Protein AF-A0A345UJA1-F1 (afdb_monomer_lite)

Radius of gyration: 25.9 Å; chains: 1; bounding box: 59×32×76 Å

pLDDT: mean 74.76, std 20.55, range [30.59, 95.75]

Organism: NCBI:txid1457365

Secondary structure (DSSP, 8-state):
-----------TTGGGGS-TTT-HHHHHHHHHHHHHHHHHHHHHHHHHHHHT--EEE--SSS-EEEE-TTS-EEEEE-TT-------------PPPHHHH-TTHHHHHHHHHHHHHHHS-------SSSSS-----

Foldseek 3Di:
DDDDDDDDDDPVVVVQPPDPPPCPVVVVVVVVVVVVLVVVLVVVLVVLCLFLAKDQDDDPFGKGFIAHNNSDTDDIDHGPDDDDDDDDYDGDPDGDPCNVCVPPVVVVVVVVVVVVVVPDDPPPPPDDDPDPDDDD

Structure (mmCIF, N/CA/C/O backbone):
data_AF-A0A345UJA1-F1
#
_entry.id   AF-A0A345UJA1-F1
#
loop_
_atom_site.group_PDB
_atom_site.id
_atom_site.type_symbol
_atom_site.label_atom_id
_atom_site.label_alt_id
_atom_site.label_comp_id
_atom_site.label_asym_id
_atom_site.label_entity_id
_atom_site.label_seq_id
_atom_site.pdbx_PDB_ins_code
_atom_site.Cartn_x
_atom_site.Cartn_y
_atom_site.Cartn_z
_atom_site.occupancy
_atom_site.B_iso_or_equiv
_atom_site.auth_seq_id
_atom_site.auth_comp_id
_atom_site.auth_asym_id
_atom_site.auth_atom_id
_atom_site.pdbx_PDB_model_num
ATOM 1 N N . MET A 1 1 ? 39.665 4.856 -28.295 1.00 37.50 1 MET A N 1
ATOM 2 C CA . MET A 1 1 ? 40.154 3.489 -27.994 1.00 37.50 1 MET A CA 1
ATOM 3 C C . MET A 1 1 ? 41.588 3.598 -27.482 1.00 37.50 1 MET A C 1
ATOM 5 O O . MET A 1 1 ? 42.268 4.457 -28.032 1.00 37.50 1 MET A O 1
ATOM 9 N N . PRO A 1 2 ? 42.074 2.770 -26.529 1.00 51.94 2 PRO A N 1
ATOM 10 C CA . PRO A 1 2 ? 41.404 1.631 -25.881 1.00 51.94 2 PRO A CA 1
ATOM 11 C C . PRO A 1 2 ? 41.581 1.522 -24.335 1.00 51.94 2 PRO A C 1
ATOM 13 O O . PRO A 1 2 ? 42.331 2.264 -23.718 1.00 51.94 2 PRO A O 1
ATOM 16 N N . CYS A 1 3 ? 40.889 0.523 -23.768 1.00 30.59 3 CYS A N 1
ATOM 17 C CA . CYS A 1 3 ? 41.250 -0.304 -22.602 1.00 30.59 3 CYS A CA 1
ATOM 18 C C . CYS A 1 3 ? 41.425 0.318 -21.203 1.00 30.59 3 CYS A C 1
ATOM 20 O O . CYS A 1 3 ? 42.537 0.617 -20.789 1.00 30.59 3 CYS A O 1
ATOM 22 N N . ALA A 1 4 ? 40.366 0.251 -20.387 1.00 37.47 4 ALA A N 1
ATOM 23 C CA . ALA A 1 4 ? 40.493 -0.241 -19.010 1.00 37.47 4 ALA A CA 1
ATOM 24 C C . ALA A 1 4 ? 39.175 -0.892 -18.547 1.00 37.47 4 ALA A C 1
ATOM 26 O O . ALA A 1 4 ? 38.210 -0.223 -18.201 1.00 37.47 4 ALA A O 1
ATOM 27 N N . ALA A 1 5 ? 39.165 -2.222 -18.645 1.00 32.53 5 ALA A N 1
ATOM 28 C CA . ALA A 1 5 ? 38.472 -3.198 -17.806 1.00 32.53 5 ALA A CA 1
ATOM 29 C C . ALA A 1 5 ? 37.104 -2.827 -17.194 1.00 32.53 5 ALA A C 1
ATOM 31 O O . ALA A 1 5 ? 36.995 -2.300 -16.092 1.00 32.53 5 ALA A O 1
ATOM 32 N N . TRP A 1 6 ? 36.053 -3.299 -17.862 1.00 33.84 6 TRP A N 1
ATOM 33 C CA . TRP A 1 6 ? 34.883 -3.863 -17.193 1.00 33.84 6 TRP A CA 1
ATOM 34 C C . TRP A 1 6 ? 35.220 -5.297 -16.757 1.00 33.84 6 TRP A C 1
ATOM 36 O O . TRP A 1 6 ? 35.469 -6.120 -17.628 1.00 33.84 6 TRP A O 1
ATOM 46 N N . VAL A 1 7 ? 35.254 -5.567 -15.449 1.00 36.81 7 VAL A N 1
ATOM 47 C CA . VAL A 1 7 ? 35.100 -6.855 -14.718 1.00 36.81 7 VAL A CA 1
ATOM 48 C C . VAL A 1 7 ? 35.364 -6.460 -13.258 1.00 36.81 7 VAL A C 1
ATOM 50 O O . VAL A 1 7 ? 36.380 -5.840 -12.988 1.00 36.81 7 VAL A O 1
ATOM 53 N N . SER A 1 8 ? 34.583 -6.746 -12.226 1.00 35.31 8 SER A N 1
ATOM 54 C CA . SER A 1 8 ? 33.342 -7.474 -11.995 1.00 35.31 8 SER A CA 1
ATOM 55 C C . SER A 1 8 ? 32.991 -7.173 -10.527 1.00 35.31 8 SER A C 1
ATOM 57 O O . SER A 1 8 ? 33.887 -6.931 -9.719 1.00 35.31 8 SER A O 1
ATOM 59 N N . SER A 1 9 ? 31.714 -7.303 -10.162 1.00 35.88 9 SER A N 1
ATOM 60 C CA . SER A 1 9 ? 31.248 -7.555 -8.785 1.00 35.88 9 SER A CA 1
ATOM 61 C C . SER A 1 9 ? 31.510 -6.469 -7.729 1.00 35.88 9 SER A C 1
ATOM 63 O O . SER A 1 9 ? 32.436 -6.549 -6.932 1.00 35.88 9 SER A O 1
ATOM 65 N N . GLY A 1 10 ? 30.581 -5.523 -7.632 1.00 35.19 10 GLY A N 1
ATOM 66 C CA . GLY A 1 10 ? 30.344 -4.735 -6.425 1.00 35.19 10 GLY A CA 1
ATOM 67 C C . GLY A 1 10 ? 29.020 -4.009 -6.588 1.00 35.19 10 GLY A C 1
ATOM 68 O O . GLY A 1 10 ? 28.841 -3.295 -7.571 1.00 35.19 10 GLY A O 1
ATOM 69 N N . GLY A 1 11 ? 28.060 -4.258 -5.701 1.00 46.16 11 GLY A N 1
ATOM 70 C CA . GLY A 1 11 ? 26.763 -3.593 -5.732 1.00 46.16 11 GLY A CA 1
ATOM 71 C C . GLY A 1 11 ? 26.885 -2.072 -5.527 1.00 46.16 11 GLY A C 1
ATOM 72 O O . GLY A 1 11 ? 27.989 -1.524 -5.461 1.00 46.16 11 GLY A O 1
ATOM 73 N N . PRO A 1 12 ? 25.759 -1.347 -5.394 1.00 52.34 12 PRO A N 1
ATOM 74 C CA . PRO A 1 12 ? 25.745 0.101 -5.128 1.00 52.34 12 PRO A CA 1
ATOM 75 C C . PRO A 1 12 ? 26.463 0.540 -3.828 1.00 52.34 12 PRO A C 1
ATOM 77 O O . PRO A 1 12 ? 26.476 1.720 -3.494 1.00 52.34 12 PRO A O 1
ATOM 80 N N . ASP A 1 13 ? 27.036 -0.405 -3.101 1.00 48.16 13 ASP A N 1
ATOM 81 C CA . ASP A 1 13 ? 27.853 -0.328 -1.900 1.00 48.16 13 ASP A CA 1
ATOM 82 C C . ASP A 1 13 ? 29.339 0.008 -2.173 1.00 48.16 13 ASP A C 1
ATOM 84 O O . ASP A 1 13 ? 29.998 0.560 -1.293 1.00 48.16 13 ASP A O 1
ATOM 88 N N . ALA A 1 14 ? 29.866 -0.222 -3.385 1.00 43.59 14 ALA A N 1
ATOM 89 C CA . ALA A 1 14 ? 31.287 0.018 -3.696 1.00 43.59 14 ALA A CA 1
ATOM 90 C C . ALA A 1 14 ? 31.637 1.481 -4.053 1.00 43.59 14 ALA A C 1
ATOM 92 O O . ALA A 1 14 ? 32.797 1.875 -3.972 1.00 43.59 14 ALA A O 1
ATOM 93 N N . LEU A 1 15 ? 30.646 2.309 -4.405 1.00 45.88 15 LEU A N 1
ATOM 94 C CA . LEU A 1 15 ? 30.852 3.736 -4.712 1.00 45.88 15 LEU A CA 1
ATOM 95 C C . LEU A 1 15 ? 30.981 4.625 -3.462 1.00 45.88 15 LEU A C 1
ATOM 97 O O . LEU A 1 15 ? 31.285 5.801 -3.593 1.00 45.88 15 LEU A O 1
ATOM 101 N N . CYS A 1 16 ? 30.773 4.086 -2.257 1.00 44.28 16 CYS A N 1
ATOM 102 C CA . CYS A 1 16 ? 30.759 4.861 -1.009 1.00 44.28 16 CYS A CA 1
ATOM 103 C C . CYS A 1 16 ? 32.141 5.016 -0.335 1.00 44.28 16 CYS A C 1
ATOM 105 O O . CYS A 1 16 ? 32.194 5.438 0.817 1.00 44.28 16 CYS A O 1
ATOM 107 N N . MET A 1 17 ? 33.240 4.611 -0.987 1.00 38.81 17 MET A N 1
ATOM 108 C CA . MET A 1 17 ? 34.571 4.497 -0.353 1.00 38.81 17 MET A CA 1
ATOM 109 C C . MET A 1 17 ? 35.679 5.335 -1.016 1.00 38.81 17 MET A C 1
ATOM 111 O O . MET A 1 17 ? 36.825 5.260 -0.577 1.00 38.81 17 MET A O 1
ATOM 115 N N . ALA A 1 18 ? 35.374 6.133 -2.042 1.00 46.47 18 ALA A N 1
ATOM 116 C CA . ALA A 1 18 ? 36.325 7.096 -2.597 1.00 46.47 18 ALA A CA 1
ATOM 117 C C . ALA A 1 18 ? 36.086 8.475 -1.951 1.00 46.47 18 ALA A C 1
ATOM 119 O O . ALA A 1 18 ? 34.969 8.967 -1.978 1.00 46.47 18 ALA A O 1
ATOM 120 N N . ASP A 1 19 ? 37.137 9.056 -1.365 1.00 41.56 19 ASP A N 1
ATOM 121 C CA . ASP A 1 19 ? 37.242 10.414 -0.794 1.00 41.56 19 ASP A CA 1
ATOM 122 C C . ASP A 1 19 ? 36.536 10.710 0.562 1.00 41.56 19 ASP A C 1
ATOM 124 O O . ASP A 1 19 ? 35.374 11.110 0.626 1.00 41.56 19 ASP A O 1
ATOM 128 N N . PRO A 1 20 ? 37.260 10.633 1.706 1.00 50.78 20 PRO A N 1
ATOM 129 C CA . PRO A 1 20 ? 36.676 10.752 3.052 1.00 50.78 20 PRO A CA 1
ATOM 130 C C . PRO A 1 20 ? 36.237 12.156 3.516 1.00 50.78 20 PRO A C 1
ATOM 132 O O . PRO A 1 20 ? 35.791 12.281 4.656 1.00 50.78 20 PRO A O 1
ATOM 135 N N . LEU A 1 21 ? 36.398 13.221 2.720 1.00 49.66 21 LEU A N 1
ATOM 136 C CA . LEU A 1 21 ? 36.255 14.607 3.214 1.00 49.66 21 LEU A CA 1
ATOM 137 C C . LEU A 1 21 ? 35.155 15.451 2.549 1.00 49.66 21 LEU A C 1
ATOM 139 O O . LEU A 1 21 ? 34.910 16.560 3.018 1.00 49.66 21 LEU A O 1
ATOM 143 N N . LEU A 1 22 ? 34.444 14.937 1.534 1.00 47.16 22 LEU A N 1
ATOM 144 C CA . LEU A 1 22 ? 33.312 15.641 0.895 1.00 47.16 22 LEU A CA 1
ATOM 145 C C . LEU A 1 22 ? 32.076 14.763 0.580 1.00 47.16 22 LEU A C 1
ATOM 147 O O . LEU A 1 22 ? 31.075 15.288 0.100 1.00 47.16 22 LEU A O 1
ATOM 151 N N . ASP A 1 23 ? 32.082 13.460 0.887 1.00 43.47 23 ASP A N 1
ATOM 152 C CA . ASP A 1 23 ? 31.050 12.520 0.396 1.00 43.47 23 ASP A CA 1
ATOM 153 C C . ASP A 1 23 ? 29.855 12.267 1.338 1.00 43.47 23 ASP A C 1
ATOM 155 O O . ASP A 1 23 ? 28.893 11.581 0.978 1.00 43.47 23 ASP A O 1
ATOM 159 N N . TYR A 1 24 ? 29.857 12.846 2.547 1.00 49.84 24 TYR A N 1
ATOM 160 C CA . TYR A 1 24 ? 28.749 12.635 3.488 1.00 49.84 24 TYR A CA 1
ATOM 161 C C . TYR A 1 24 ? 27.413 13.105 2.908 1.00 49.84 24 TYR A C 1
ATOM 163 O O . TYR A 1 24 ? 26.416 12.428 3.136 1.00 49.84 24 TYR A O 1
ATOM 171 N N . ASP A 1 25 ? 27.407 14.177 2.106 1.00 51.03 25 ASP A N 1
ATOM 172 C CA . ASP A 1 25 ? 26.213 14.800 1.519 1.00 51.03 25 ASP A CA 1
ATOM 173 C C . ASP A 1 25 ? 25.724 14.082 0.249 1.00 51.03 25 ASP A C 1
ATOM 175 O O . ASP A 1 25 ? 24.519 14.007 -0.010 1.00 51.03 25 ASP A O 1
ATOM 179 N N . GLY A 1 26 ? 26.650 13.532 -0.544 1.00 54.50 26 GLY A N 1
ATOM 180 C CA . GLY A 1 26 ? 26.364 12.834 -1.802 1.00 54.50 26 GLY A CA 1
ATOM 181 C C . GLY A 1 26 ? 25.761 11.455 -1.560 1.00 54.50 26 GLY A C 1
ATOM 182 O O . GLY A 1 26 ? 24.664 11.151 -2.052 1.00 54.50 26 GLY A O 1
ATOM 183 N N . CYS A 1 27 ? 26.408 10.666 -0.697 1.00 52.00 27 CYS A N 1
ATOM 184 C CA . CYS A 1 27 ? 25.832 9.434 -0.175 1.00 52.00 27 CYS A CA 1
ATOM 185 C C . CYS A 1 27 ? 24.520 9.731 0.571 1.00 52.00 27 CYS A C 1
ATOM 187 O O . CYS A 1 27 ? 23.540 8.998 0.375 1.00 52.00 27 CYS A O 1
ATOM 189 N N . TRP A 1 28 ? 24.442 10.865 1.305 1.00 43.47 28 TRP A N 1
ATOM 190 C CA . TRP A 1 28 ? 23.190 11.313 1.925 1.00 43.47 28 TRP A CA 1
ATOM 191 C C . TRP A 1 28 ? 22.060 11.521 0.881 1.00 43.47 28 TRP A C 1
ATOM 193 O O . TRP A 1 28 ? 20.917 11.075 1.006 1.00 43.47 28 TRP A O 1
ATOM 203 N N . SER A 1 29 ? 22.357 12.206 -0.213 1.00 65.50 29 SER A N 1
ATOM 204 C CA . SER A 1 29 ? 21.367 12.491 -1.255 1.00 65.50 29 SER A CA 1
ATOM 205 C C . SER A 1 29 ? 20.884 11.209 -1.949 1.00 65.50 29 SER A C 1
ATOM 207 O O . SER A 1 29 ? 19.678 11.008 -2.153 1.00 65.50 29 SER A O 1
ATOM 209 N N . ALA A 1 30 ? 21.805 10.279 -2.217 1.00 66.62 30 ALA A N 1
ATOM 210 C CA . ALA A 1 30 ? 21.500 9.005 -2.856 1.00 66.62 30 ALA A CA 1
ATOM 211 C C . ALA A 1 30 ? 20.616 8.093 -1.983 1.00 66.62 30 ALA A C 1
ATOM 213 O O . ALA A 1 30 ? 19.635 7.534 -2.491 1.00 66.62 30 ALA A O 1
ATOM 214 N N . TYR A 1 31 ? 20.878 7.956 -0.672 1.00 69.56 31 TYR A N 1
ATOM 215 C CA . TYR A 1 31 ? 19.989 7.150 0.186 1.00 69.56 31 TYR A CA 1
ATOM 216 C C . TYR A 1 31 ? 18.619 7.824 0.369 1.00 69.56 31 TYR A C 1
ATOM 218 O O . TYR A 1 31 ? 17.602 7.125 0.442 1.00 69.56 31 TYR A O 1
ATOM 226 N N . LYS A 1 32 ? 18.547 9.164 0.394 1.00 76.38 32 LYS A N 1
ATOM 227 C CA . LYS A 1 32 ? 17.280 9.912 0.485 1.00 76.38 32 LYS A CA 1
ATOM 228 C C . LYS A 1 32 ? 16.398 9.662 -0.741 1.00 76.38 32 LYS A C 1
ATOM 230 O O . LYS A 1 32 ? 15.190 9.425 -0.613 1.00 76.38 32 LYS A O 1
ATOM 235 N N . LEU A 1 33 ? 17.014 9.614 -1.922 1.00 79.62 33 LEU A N 1
ATOM 236 C CA . LEU A 1 33 ? 16.355 9.238 -3.169 1.00 79.62 33 LEU A CA 1
ATOM 237 C C . LEU A 1 33 ? 15.875 7.778 -3.129 1.00 79.62 33 LEU A C 1
ATOM 239 O O . LEU A 1 33 ? 14.699 7.514 -3.373 1.00 79.62 33 LEU A O 1
ATOM 243 N N . LYS A 1 34 ? 16.731 6.826 -2.731 1.00 80.06 34 LYS A N 1
ATOM 244 C CA . LYS A 1 34 ? 16.335 5.406 -2.634 1.00 80.06 34 LYS A CA 1
ATOM 245 C C . LYS A 1 34 ? 15.177 5.192 -1.656 1.00 80.06 34 LYS A C 1
ATOM 247 O O . LYS A 1 34 ? 14.207 4.507 -1.981 1.00 80.06 34 LYS A O 1
ATOM 252 N N . THR A 1 35 ? 15.243 5.819 -0.485 1.00 85.94 35 THR A N 1
ATOM 253 C CA . THR A 1 35 ? 14.227 5.676 0.569 1.00 85.94 35 THR A CA 1
ATOM 254 C C . THR A 1 35 ? 12.884 6.256 0.130 1.00 85.94 35 THR A C 1
ATOM 256 O O . THR A 1 35 ? 11.846 5.627 0.337 1.00 85.94 35 THR A O 1
ATOM 259 N N . SER A 1 36 ? 12.885 7.417 -0.532 1.00 85.88 36 SER A N 1
ATOM 260 C CA . SER A 1 36 ? 11.651 8.036 -1.035 1.00 85.88 36 SER A CA 1
ATOM 261 C C . SER A 1 36 ? 10.995 7.213 -2.149 1.00 85.88 36 SER A C 1
ATOM 263 O O . SER A 1 36 ? 9.781 6.998 -2.110 1.00 85.88 36 SER A O 1
ATOM 265 N N . ILE A 1 37 ? 11.778 6.664 -3.085 1.00 89.75 37 ILE A N 1
ATOM 266 C CA . ILE A 1 37 ? 11.269 5.806 -4.167 1.00 89.75 37 ILE A CA 1
ATOM 267 C C . ILE A 1 37 ? 10.658 4.510 -3.596 1.00 89.75 37 ILE A C 1
ATOM 269 O O . ILE A 1 37 ? 9.569 4.096 -4.012 1.00 89.75 37 ILE A O 1
ATOM 273 N N . ILE A 1 38 ? 11.299 3.894 -2.595 1.00 90.56 38 ILE A N 1
ATOM 274 C CA . ILE A 1 38 ? 10.760 2.716 -1.888 1.00 90.56 38 ILE A CA 1
ATOM 275 C C . ILE A 1 38 ? 9.489 3.076 -1.104 1.00 90.56 3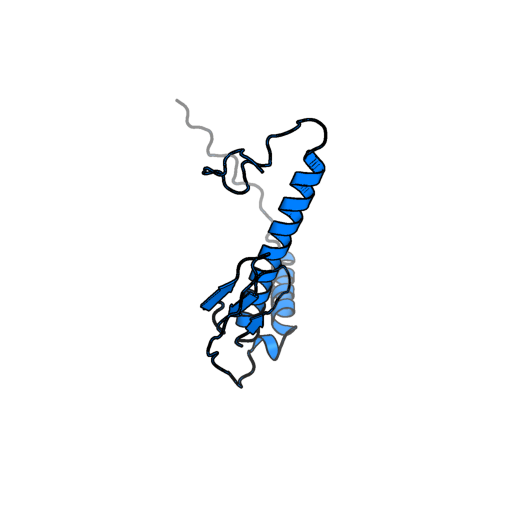8 ILE A C 1
ATOM 277 O O . ILE A 1 38 ? 8.501 2.338 -1.157 1.00 90.56 38 ILE A O 1
ATOM 281 N N . GLY A 1 39 ? 9.475 4.223 -0.422 1.00 92.56 39 GLY A N 1
ATOM 282 C CA . GLY A 1 39 ? 8.302 4.722 0.295 1.00 92.56 39 GLY A CA 1
ATOM 283 C C . GLY A 1 39 ? 7.105 4.933 -0.632 1.00 92.56 39 GLY A C 1
ATOM 284 O O . GLY A 1 39 ? 6.008 4.456 -0.343 1.00 92.56 39 GLY A O 1
ATOM 285 N N . MET A 1 40 ? 7.325 5.549 -1.795 1.00 90.81 40 MET A N 1
ATOM 286 C CA . MET A 1 40 ? 6.299 5.768 -2.820 1.00 90.81 40 MET A CA 1
ATOM 287 C C . MET A 1 40 ? 5.730 4.443 -3.359 1.00 90.81 40 MET A C 1
ATOM 289 O O . MET A 1 40 ? 4.522 4.326 -3.596 1.00 90.81 40 MET A O 1
ATOM 293 N N . LYS A 1 41 ? 6.581 3.419 -3.521 1.00 93.31 41 LYS A N 1
ATOM 294 C CA . LYS A 1 41 ? 6.147 2.061 -3.888 1.00 93.31 41 LYS A CA 1
ATOM 295 C C . LYS A 1 41 ? 5.213 1.478 -2.827 1.00 93.31 41 LYS A C 1
ATOM 297 O O . LYS A 1 41 ? 4.117 1.028 -3.158 1.00 93.31 41 LYS A O 1
ATOM 302 N N . ASN A 1 42 ? 5.608 1.536 -1.558 1.00 94.31 42 ASN A N 1
ATOM 303 C CA . ASN A 1 42 ? 4.812 1.004 -0.448 1.00 94.31 42 ASN A CA 1
ATOM 304 C C . ASN A 1 42 ? 3.496 1.766 -0.255 1.00 94.31 42 ASN A C 1
ATOM 306 O O . ASN A 1 42 ? 2.455 1.152 -0.029 1.00 94.31 42 ASN A O 1
ATOM 310 N N . TYR A 1 43 ? 3.516 3.087 -0.419 1.00 94.25 43 TYR A N 1
ATOM 311 C CA . TYR A 1 43 ? 2.315 3.915 -0.373 1.00 94.25 43 TYR A CA 1
ATOM 312 C C . TYR A 1 43 ? 1.311 3.533 -1.468 1.00 94.25 43 TYR A C 1
ATOM 314 O O . TYR A 1 43 ? 0.117 3.400 -1.212 1.00 94.25 43 TYR A O 1
ATOM 322 N N . THR A 1 44 ? 1.800 3.280 -2.684 1.00 94.19 44 THR A N 1
ATOM 323 C CA . THR A 1 44 ? 0.953 2.832 -3.800 1.00 94.19 44 THR A CA 1
ATOM 324 C C . THR A 1 44 ? 0.317 1.469 -3.500 1.00 94.19 44 THR A C 1
ATOM 326 O O . THR A 1 44 ? -0.872 1.271 -3.757 1.00 94.19 44 THR A O 1
ATOM 329 N N . ARG A 1 45 ? 1.073 0.546 -2.885 1.00 94.75 45 ARG A N 1
ATOM 330 C CA . ARG A 1 45 ? 0.540 -0.747 -2.423 1.00 94.75 45 ARG A CA 1
ATOM 331 C C . ARG A 1 45 ? -0.559 -0.561 -1.380 1.00 94.75 45 ARG A C 1
ATOM 333 O O . ARG A 1 45 ? -1.636 -1.128 -1.539 1.00 94.75 45 ARG A O 1
ATOM 340 N N . LEU A 1 46 ? -0.334 0.274 -0.367 1.00 93.75 46 LEU A N 1
ATOM 341 C CA . LEU A 1 46 ? -1.339 0.582 0.655 1.00 93.75 46 LEU A CA 1
ATOM 342 C C . LEU A 1 46 ? -2.637 1.101 0.014 1.00 93.75 46 LEU A C 1
ATOM 344 O O . LEU A 1 46 ? -3.717 0.592 0.303 1.00 93.75 46 LEU A O 1
ATOM 348 N N . ARG A 1 47 ? -2.523 2.032 -0.940 1.00 91.06 47 ARG A N 1
ATOM 349 C CA . ARG A 1 47 ? -3.672 2.598 -1.663 1.00 91.06 47 ARG A CA 1
ATOM 350 C C . ARG A 1 47 ? -4.458 1.554 -2.455 1.00 91.06 47 ARG A C 1
ATOM 352 O O . ARG A 1 47 ? -5.686 1.615 -2.478 1.00 91.06 47 ARG A O 1
ATOM 359 N N . SER A 1 48 ? -3.777 0.577 -3.058 1.00 92.75 48 SER A N 1
ATOM 360 C CA . SER A 1 48 ? -4.445 -0.529 -3.763 1.00 92.75 48 SER A CA 1
ATOM 361 C C . SER A 1 48 ? -5.301 -1.390 -2.820 1.00 92.75 48 SER A C 1
ATOM 363 O O . SER A 1 48 ? -6.433 -1.752 -3.154 1.00 92.75 48 SER A O 1
ATOM 365 N N . VAL A 1 49 ? -4.808 -1.634 -1.600 1.00 93.25 49 VAL A N 1
ATOM 366 C CA . VAL A 1 49 ? -5.509 -2.413 -0.570 1.00 93.25 49 VAL A CA 1
ATOM 367 C C . VAL A 1 49 ? -6.672 -1.619 0.021 1.00 93.25 49 VAL A C 1
ATOM 369 O O . VAL A 1 49 ? -7.779 -2.148 0.128 1.00 93.25 49 VAL A O 1
ATOM 372 N N . GLU A 1 50 ? -6.455 -0.343 0.348 1.00 91.31 50 GLU A N 1
ATOM 373 C CA . GLU A 1 50 ? -7.480 0.562 0.889 1.00 91.31 50 GLU A CA 1
ATOM 374 C C . GLU A 1 50 ? -8.672 0.696 -0.061 1.00 91.31 50 GLU A C 1
ATOM 376 O O . GLU A 1 50 ? -9.830 0.552 0.345 1.00 91.31 50 GLU A O 1
ATOM 381 N N . ALA A 1 51 ? -8.399 0.929 -1.345 1.00 89.75 51 ALA A N 1
ATOM 382 C CA . ALA A 1 51 ? -9.434 1.058 -2.360 1.00 89.75 51 ALA A CA 1
ATOM 383 C C . ALA A 1 51 ? -10.012 -0.297 -2.803 1.00 89.75 51 ALA A C 1
ATOM 385 O O . ALA A 1 51 ? -11.042 -0.314 -3.474 1.00 89.75 51 ALA A O 1
ATOM 386 N N . ARG A 1 52 ? -9.370 -1.425 -2.447 1.00 90.88 52 ARG A N 1
ATOM 387 C CA . ARG A 1 52 ? -9.649 -2.767 -2.996 1.00 90.88 52 ARG A CA 1
ATOM 388 C C . ARG A 1 52 ? -9.688 -2.763 -4.527 1.00 90.88 52 ARG A C 1
ATOM 390 O O . ARG A 1 52 ? -10.490 -3.468 -5.147 1.00 90.88 52 ARG A O 1
ATOM 397 N N . LYS A 1 53 ? -8.797 -1.975 -5.127 1.00 91.19 53 LYS A N 1
ATOM 398 C CA . LYS A 1 53 ? -8.688 -1.775 -6.570 1.00 91.19 53 LYS A CA 1
ATOM 399 C C . LYS A 1 53 ? -7.265 -2.017 -7.014 1.00 91.19 53 LYS A C 1
ATOM 401 O O . LYS A 1 53 ? -6.308 -1.751 -6.292 1.00 91.19 53 LYS A O 1
ATOM 406 N N . SER A 1 54 ? -7.150 -2.521 -8.225 1.00 92.00 54 SER A N 1
ATOM 407 C CA . SER A 1 54 ? -5.865 -2.689 -8.858 1.00 92.00 54 SER A CA 1
ATOM 408 C C . SER A 1 54 ? -5.313 -1.350 -9.323 1.00 92.00 54 SER A C 1
ATOM 410 O O . SER A 1 54 ? -6.070 -0.490 -9.777 1.00 92.00 54 SER A O 1
ATOM 412 N N . VAL A 1 55 ? -3.998 -1.184 -9.238 1.00 92.19 55 VAL A N 1
ATOM 413 C CA . VAL A 1 55 ? -3.326 0.067 -9.602 1.00 92.19 55 VAL A CA 1
ATOM 414 C C . VAL A 1 55 ? -2.233 -0.226 -10.619 1.00 92.19 55 VAL A C 1
ATOM 416 O O . VAL A 1 55 ? -1.357 -1.052 -10.367 1.00 92.19 55 VAL A O 1
ATOM 419 N N . ALA A 1 56 ? -2.290 0.476 -11.749 1.00 93.06 56 ALA A N 1
ATOM 420 C CA . ALA A 1 56 ? -1.210 0.560 -12.720 1.00 93.06 56 ALA A CA 1
ATOM 421 C C . ALA A 1 56 ? -0.423 1.842 -12.443 1.00 93.06 56 ALA A C 1
ATOM 423 O O . ALA A 1 56 ? -0.952 2.945 -12.593 1.00 93.06 56 ALA A O 1
ATOM 424 N N . LYS A 1 57 ? 0.823 1.703 -11.989 1.00 91.94 57 LYS A N 1
ATOM 425 C CA . LYS A 1 57 ? 1.709 2.840 -11.745 1.00 91.94 57 LYS A CA 1
ATOM 426 C C . LYS A 1 57 ? 2.777 2.879 -12.828 1.00 91.94 57 LYS A C 1
ATOM 428 O O . LYS A 1 57 ? 3.550 1.938 -12.959 1.00 91.94 57 LYS A O 1
ATOM 433 N N . SER A 1 58 ? 2.847 4.005 -13.528 1.00 91.31 58 SER A N 1
ATOM 434 C CA . SER A 1 58 ? 3.936 4.341 -14.442 1.00 91.31 58 SER A CA 1
ATOM 435 C C . SER A 1 58 ? 4.738 5.506 -13.868 1.00 91.31 58 SER A C 1
ATOM 437 O O . SER A 1 58 ? 4.177 6.446 -13.294 1.00 91.31 58 SER A O 1
ATOM 439 N N . SER A 1 59 ? 6.058 5.416 -13.950 1.00 88.62 59 SER A N 1
ATOM 440 C CA . SER A 1 59 ? 6.987 6.454 -13.525 1.00 88.62 59 SER A CA 1
ATOM 441 C C . SER A 1 59 ? 8.151 6.525 -14.504 1.00 88.62 59 SER A C 1
ATOM 443 O O . SER A 1 59 ? 8.593 5.506 -15.019 1.00 88.62 59 SER A O 1
ATOM 445 N N . THR A 1 60 ? 8.651 7.736 -14.742 1.00 90.75 60 THR A N 1
ATOM 446 C CA . THR A 1 60 ? 9.789 7.978 -15.636 1.00 90.75 60 THR A CA 1
ATOM 447 C C . THR A 1 60 ? 11.118 7.525 -15.030 1.00 90.75 60 THR A C 1
ATOM 449 O O . THR A 1 60 ? 11.938 6.951 -15.733 1.00 90.75 60 THR A O 1
ATOM 452 N N . THR A 1 61 ? 11.343 7.765 -13.734 1.00 87.75 61 THR A N 1
ATOM 453 C CA . THR A 1 61 ? 12.596 7.419 -13.029 1.00 87.75 61 THR A CA 1
ATOM 454 C C . THR A 1 61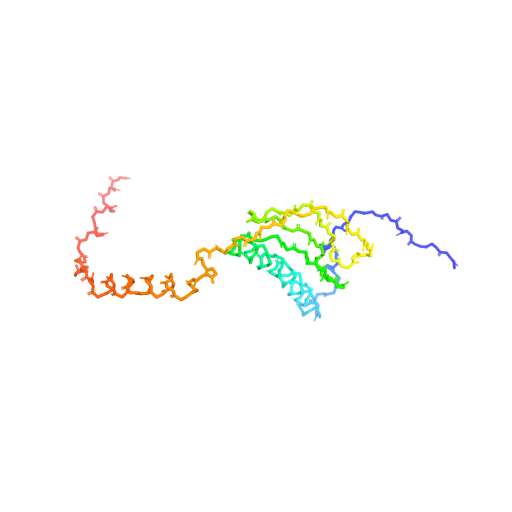 ? 12.393 6.515 -11.811 1.00 87.75 61 THR A C 1
ATOM 456 O O . THR A 1 61 ? 13.360 5.977 -11.275 1.00 87.75 61 THR A O 1
ATOM 459 N N . GLY A 1 62 ? 11.151 6.339 -11.353 1.00 86.69 62 GLY A N 1
ATOM 460 C CA . GLY A 1 62 ? 10.798 5.488 -10.217 1.00 86.69 62 GLY A CA 1
ATOM 461 C C . GLY A 1 62 ? 10.314 4.096 -10.628 1.00 86.69 62 GLY A C 1
ATOM 462 O O . GLY A 1 62 ? 10.356 3.721 -11.792 1.00 86.69 62 GLY A O 1
ATOM 463 N N . PHE A 1 63 ? 9.794 3.336 -9.660 1.00 91.12 63 PHE A N 1
ATOM 464 C CA . PHE A 1 63 ? 9.195 2.028 -9.930 1.00 91.12 63 PHE A CA 1
ATOM 465 C C . PHE A 1 63 ? 7.940 2.151 -10.806 1.00 91.12 63 PHE A C 1
ATOM 467 O O . PHE A 1 63 ? 6.989 2.858 -10.435 1.00 91.12 63 PHE A O 1
ATOM 474 N N . SER A 1 64 ? 7.916 1.381 -11.891 1.00 93.06 64 SER A N 1
ATOM 475 C CA . SER A 1 64 ? 6.736 1.149 -12.729 1.00 93.06 64 SER A CA 1
ATOM 476 C C . SER A 1 64 ? 6.251 -0.281 -12.512 1.00 93.06 64 SER A C 1
ATOM 478 O O . SER A 1 64 ? 7.042 -1.217 -12.596 1.00 93.06 64 SER A O 1
ATOM 480 N N . PHE A 1 65 ? 4.985 -0.459 -12.129 1.00 93.31 65 PHE A N 1
ATOM 481 C CA . PHE A 1 65 ? 4.451 -1.771 -11.752 1.00 93.31 65 PHE A CA 1
ATOM 482 C C . PHE A 1 65 ? 2.924 -1.834 -11.724 1.00 93.31 65 PHE A C 1
ATOM 484 O O . PHE A 1 65 ? 2.231 -0.819 -11.592 1.00 93.31 65 PHE A O 1
ATOM 491 N N . PHE A 1 66 ? 2.412 -3.063 -11.751 1.00 94.19 66 PHE A N 1
ATOM 492 C CA . PHE A 1 66 ? 1.004 -3.378 -11.521 1.00 94.19 66 PHE A CA 1
ATOM 493 C C . PHE A 1 66 ? 0.801 -3.989 -10.133 1.00 94.19 66 PHE A C 1
ATOM 495 O O . PHE A 1 66 ? 1.567 -4.855 -9.705 1.00 94.19 66 PHE A O 1
ATOM 502 N N . THR A 1 67 ? -0.243 -3.549 -9.428 1.00 93.50 67 THR A N 1
ATOM 503 C CA . THR A 1 67 ? -0.610 -4.072 -8.099 1.00 93.50 67 THR A CA 1
ATOM 504 C C . THR A 1 67 ? -2.026 -4.631 -8.099 1.00 93.50 67 THR A C 1
ATOM 506 O O . THR A 1 67 ? -2.954 -3.980 -8.586 1.00 93.50 67 THR A O 1
ATOM 509 N N . ASN A 1 68 ? -2.200 -5.812 -7.510 1.00 91.62 68 ASN A N 1
ATOM 510 C CA . ASN A 1 68 ? -3.493 -6.453 -7.279 1.00 91.62 68 ASN A CA 1
ATOM 511 C C . ASN A 1 68 ? -4.229 -5.774 -6.094 1.00 91.62 68 ASN A C 1
ATOM 513 O O . ASN A 1 68 ? -3.565 -5.279 -5.186 1.00 91.62 68 ASN A O 1
ATOM 517 N N . PRO A 1 69 ? -5.573 -5.786 -6.002 1.00 90.62 69 PRO A N 1
ATOM 518 C CA . PRO A 1 69 ? -6.349 -5.380 -4.819 1.00 90.62 69 PRO A CA 1
ATOM 519 C C . PRO A 1 69 ? -5.919 -5.933 -3.446 1.00 90.62 69 PRO A C 1
ATOM 521 O O . PRO A 1 69 ? -6.414 -5.466 -2.417 1.00 90.62 69 PRO A O 1
ATOM 524 N N . PHE A 1 70 ? -5.071 -6.961 -3.415 1.00 89.38 70 PHE A N 1
ATOM 525 C CA . PHE A 1 70 ? -4.496 -7.531 -2.193 1.00 89.38 70 PHE A CA 1
ATOM 526 C C . PHE A 1 70 ? -3.129 -6.930 -1.823 1.00 89.38 70 PHE A C 1
ATOM 528 O O . PHE A 1 70 ? -2.615 -7.221 -0.749 1.00 89.38 70 PHE A O 1
ATOM 535 N N . GLY A 1 71 ? -2.562 -6.060 -2.666 1.00 87.75 71 GLY A N 1
ATOM 536 C CA . GLY A 1 71 ? -1.257 -5.428 -2.454 1.00 87.75 71 GLY A CA 1
ATOM 537 C C . GLY A 1 71 ? -0.073 -6.200 -3.044 1.00 87.75 71 GLY A C 1
ATOM 538 O O . GLY A 1 71 ? 1.069 -5.756 -2.917 1.00 87.75 71 GLY A O 1
ATOM 539 N N . GLU A 1 72 ? -0.329 -7.332 -3.702 1.00 90.88 72 GLU A N 1
ATOM 540 C CA . GLU A 1 72 ? 0.676 -8.100 -4.440 1.00 90.88 72 GLU A CA 1
ATOM 541 C C . GLU A 1 72 ? 1.109 -7.345 -5.697 1.00 90.88 72 GLU A C 1
ATOM 543 O O . GLU A 1 72 ? 0.271 -6.822 -6.437 1.00 90.88 72 GLU A O 1
ATOM 548 N N . VAL A 1 73 ? 2.418 -7.293 -5.938 1.00 90.38 73 VAL A N 1
ATOM 549 C CA . VAL A 1 73 ? 2.988 -6.689 -7.146 1.00 90.38 73 VAL A CA 1
ATOM 550 C C . VAL A 1 73 ? 3.265 -7.793 -8.149 1.00 90.38 73 VAL A C 1
ATOM 552 O O . VAL A 1 73 ? 4.019 -8.710 -7.843 1.00 90.38 73 VAL A O 1
ATOM 555 N N . LEU A 1 74 ? 2.625 -7.695 -9.312 1.00 87.31 74 LEU A N 1
ATOM 556 C CA . LEU A 1 74 ? 2.654 -8.725 -10.353 1.00 87.31 74 LEU A CA 1
ATOM 557 C C . LEU A 1 74 ? 3.912 -8.609 -11.219 1.00 87.31 74 LEU A C 1
ATOM 559 O O . LEU A 1 74 ? 4.608 -9.587 -11.447 1.00 87.31 74 LEU A O 1
ATOM 563 N N . GLU A 1 75 ? 4.213 -7.393 -11.666 1.00 86.44 75 GLU A N 1
ATOM 564 C CA . GLU A 1 75 ? 5.320 -7.095 -12.571 1.00 86.44 75 GLU A CA 1
ATOM 565 C C . GLU A 1 75 ? 5.956 -5.784 -12.123 1.00 86.44 75 GLU A C 1
ATOM 567 O O . GLU A 1 75 ? 5.228 -4.827 -11.837 1.00 86.44 75 GLU A O 1
ATOM 572 N N . ILE A 1 76 ? 7.285 -5.744 -12.006 1.00 89.62 76 ILE A N 1
ATOM 573 C CA . ILE A 1 76 ? 8.019 -4.575 -11.520 1.00 89.62 76 ILE A CA 1
ATOM 574 C C . ILE A 1 76 ? 9.188 -4.252 -12.439 1.00 89.62 76 ILE A C 1
ATOM 576 O O . ILE A 1 76 ? 9.975 -5.122 -12.795 1.00 89.62 76 ILE A O 1
ATOM 580 N N . ILE A 1 77 ? 9.290 -2.976 -12.785 1.00 91.12 77 ILE A N 1
ATOM 581 C CA . ILE A 1 77 ? 10.430 -2.395 -13.479 1.00 91.12 77 ILE A CA 1
ATOM 582 C C . ILE A 1 77 ? 11.211 -1.585 -12.451 1.00 91.12 77 ILE A C 1
ATOM 584 O O . ILE A 1 77 ? 10.639 -0.759 -11.721 1.00 91.12 77 ILE A O 1
ATOM 588 N N . ASP A 1 78 ? 12.510 -1.851 -12.380 1.00 88.94 78 ASP A N 1
ATOM 589 C CA . ASP A 1 78 ? 13.408 -1.173 -11.460 1.00 88.94 78 ASP A CA 1
ATOM 590 C C . ASP A 1 78 ? 13.625 0.294 -11.859 1.00 88.94 78 ASP A C 1
ATOM 592 O O . ASP A 1 78 ? 13.567 0.654 -13.040 1.00 88.94 78 ASP A O 1
ATOM 596 N N . PRO A 1 79 ? 13.861 1.179 -10.879 1.00 87.00 79 PRO A N 1
ATOM 597 C CA . PRO A 1 79 ? 14.087 2.590 -11.148 1.00 87.00 79 PRO A CA 1
ATOM 598 C C . PRO A 1 79 ? 15.325 2.780 -12.031 1.00 87.00 79 PRO A C 1
ATOM 600 O O . PRO A 1 79 ? 16.291 2.026 -11.932 1.00 87.00 79 PRO A O 1
ATOM 603 N N . PHE A 1 80 ? 15.302 3.822 -12.865 1.00 88.06 80 PHE A N 1
ATOM 604 C CA . PHE A 1 80 ? 16.365 4.151 -13.829 1.00 88.06 80 PHE A CA 1
ATOM 605 C C . PHE A 1 80 ? 16.626 3.088 -14.908 1.00 88.06 80 PHE A C 1
ATOM 607 O O . PHE A 1 80 ? 17.655 3.141 -15.580 1.00 88.06 80 PHE A O 1
ATOM 614 N N . THR A 1 81 ? 15.694 2.154 -15.114 1.00 86.69 81 THR A N 1
ATOM 615 C CA . THR A 1 81 ? 15.744 1.204 -16.231 1.00 86.69 81 THR A CA 1
ATOM 616 C C . THR A 1 81 ? 14.744 1.600 -17.315 1.00 86.69 81 THR A C 1
ATOM 618 O O . THR A 1 81 ? 13.645 2.076 -17.027 1.00 86.69 81 THR A O 1
ATOM 621 N N . VAL A 1 82 ? 15.140 1.443 -18.580 1.00 87.56 82 VAL A N 1
ATOM 622 C CA . VAL A 1 82 ? 14.253 1.666 -19.728 1.00 87.56 82 VAL A CA 1
ATOM 623 C C . VAL A 1 82 ? 13.584 0.339 -20.061 1.00 87.56 82 VAL A C 1
ATOM 625 O O . VAL A 1 82 ? 14.262 -0.641 -20.359 1.00 87.56 82 VAL A O 1
ATOM 628 N N . GLY A 1 83 ? 12.257 0.305 -20.010 1.00 88.00 83 GLY A N 1
ATOM 629 C CA . GLY A 1 83 ? 11.485 -0.904 -20.267 1.00 88.00 83 GLY A CA 1
ATOM 630 C C . GLY A 1 83 ? 9.991 -0.622 -20.347 1.00 88.00 83 GLY A C 1
ATOM 631 O O . GLY A 1 83 ? 9.541 0.504 -20.132 1.00 88.00 83 GLY A O 1
ATOM 632 N N . TYR A 1 84 ? 9.224 -1.659 -20.661 1.00 88.00 84 TYR A N 1
ATOM 633 C CA . TYR A 1 84 ? 7.768 -1.625 -20.678 1.00 88.00 84 TYR A CA 1
ATOM 634 C C . TYR A 1 84 ? 7.225 -2.896 -20.024 1.00 88.00 84 TYR A C 1
ATOM 636 O O . TYR A 1 84 ? 7.864 -3.943 -20.080 1.00 88.00 84 TYR A O 1
ATOM 644 N N . SER A 1 85 ? 6.056 -2.783 -19.400 1.00 87.69 85 SER A N 1
ATOM 645 C CA . SER A 1 85 ? 5.349 -3.887 -18.755 1.00 87.69 85 SER A CA 1
ATOM 646 C C . SER A 1 85 ? 3.920 -3.943 -19.273 1.00 87.69 85 SER A C 1
ATOM 648 O O . SER A 1 85 ? 3.251 -2.912 -19.402 1.00 87.69 85 SER A O 1
ATOM 650 N N . VAL A 1 86 ? 3.448 -5.144 -19.599 1.00 90.00 86 VAL A N 1
ATOM 651 C CA . VAL A 1 86 ? 2.094 -5.368 -20.120 1.00 90.00 86 VAL A CA 1
ATOM 652 C C . VAL A 1 86 ? 1.476 -6.516 -19.345 1.00 90.00 86 VAL A C 1
ATOM 654 O O . VAL A 1 86 ? 1.867 -7.669 -19.496 1.00 90.00 86 VAL A O 1
ATOM 657 N N . GLY A 1 87 ? 0.467 -6.192 -18.542 1.00 85.06 87 GLY A N 1
ATOM 658 C CA . GLY A 1 87 ? -0.233 -7.161 -17.712 1.00 85.06 87 GLY A CA 1
ATOM 659 C C . GLY A 1 87 ? -1.742 -6.982 -17.772 1.00 85.06 87 GLY A C 1
ATOM 660 O O . GLY A 1 87 ? -2.261 -5.871 -17.892 1.00 85.06 87 GLY A O 1
ATOM 661 N N . THR A 1 88 ? -2.466 -8.092 -17.653 1.00 86.81 88 THR A N 1
ATOM 662 C CA . THR A 1 88 ? -3.917 -8.082 -17.457 1.00 86.81 88 THR A CA 1
ATOM 663 C C . THR A 1 88 ? -4.234 -7.840 -15.991 1.00 86.81 88 THR A C 1
ATOM 665 O O . THR A 1 88 ? -3.698 -8.518 -15.113 1.00 86.81 88 THR A O 1
ATOM 668 N N . VAL A 1 89 ? -5.133 -6.901 -15.718 1.00 86.88 89 VAL A N 1
ATOM 669 C CA . VAL A 1 89 ? -5.417 -6.457 -14.356 1.00 86.88 89 VAL A CA 1
ATOM 670 C C . VAL A 1 89 ? -6.907 -6.640 -14.043 1.00 86.88 89 VAL A C 1
ATOM 672 O O . VAL A 1 89 ? -7.742 -6.206 -14.836 1.00 86.88 89 VAL A O 1
ATOM 675 N N . PRO A 1 90 ? -7.280 -7.264 -12.908 1.00 85.00 90 PRO A N 1
ATOM 676 C CA . PRO A 1 90 ? -8.682 -7.502 -12.581 1.00 85.00 90 PRO A CA 1
ATOM 677 C C . PRO A 1 90 ? -9.395 -6.204 -12.176 1.00 85.00 90 PRO A C 1
ATOM 679 O O . PRO A 1 90 ? -9.058 -5.585 -11.164 1.00 85.00 90 PRO A O 1
ATOM 682 N N . LEU A 1 91 ? -10.435 -5.818 -12.922 1.00 83.75 91 LEU A N 1
ATOM 683 C CA . LEU A 1 91 ? -11.279 -4.677 -12.567 1.00 83.75 91 LEU A CA 1
ATOM 684 C C . LEU A 1 91 ? -12.337 -5.080 -11.532 1.00 83.75 91 LEU A C 1
ATOM 686 O O . LEU A 1 91 ? -13.128 -5.997 -11.740 1.00 83.75 91 LEU A O 1
ATOM 690 N N . ARG A 1 92 ? -12.396 -4.338 -10.422 1.00 85.06 92 ARG A N 1
ATOM 691 C CA . ARG A 1 92 ? -13.469 -4.421 -9.420 1.00 85.06 92 ARG A CA 1
ATOM 692 C C . ARG A 1 92 ? -14.310 -3.148 -9.445 1.00 85.06 92 ARG A C 1
ATOM 694 O O . ARG A 1 92 ? -13.774 -2.048 -9.330 1.00 85.06 92 ARG A O 1
ATOM 701 N N . GLN A 1 93 ? -15.629 -3.311 -9.534 1.00 78.44 93 GLN A N 1
ATOM 702 C CA . GLN A 1 93 ? -16.594 -2.202 -9.582 1.00 78.44 93 GLN A CA 1
ATOM 703 C C . GLN A 1 93 ? -17.189 -1.837 -8.205 1.00 78.44 93 GLN A C 1
ATOM 705 O O . GLN A 1 93 ? -17.935 -0.871 -8.091 1.00 78.44 93 GLN A O 1
ATOM 710 N N . GLY A 1 94 ? -16.840 -2.565 -7.138 1.00 82.12 94 GLY A N 1
ATOM 711 C CA . GLY A 1 94 ? -17.308 -2.278 -5.777 1.00 82.12 94 GLY A CA 1
ATOM 712 C C . GLY A 1 94 ? -16.534 -1.149 -5.080 1.00 82.12 94 GLY A C 1
ATOM 713 O O . GLY A 1 94 ? -15.346 -0.945 -5.338 1.00 82.12 94 GLY A O 1
ATOM 714 N N . LEU A 1 95 ? -17.193 -0.442 -4.155 1.00 82.31 95 LEU A N 1
ATOM 715 C CA . LEU A 1 95 ? -16.535 0.466 -3.207 1.00 82.31 95 LEU A CA 1
ATOM 716 C C . LEU A 1 95 ? -16.126 -0.289 -1.934 1.00 82.31 95 LEU A C 1
ATOM 718 O O . LEU A 1 95 ? -16.905 -1.070 -1.389 1.00 82.31 95 LEU A O 1
ATOM 722 N N . SER A 1 96 ? -14.918 -0.020 -1.429 1.00 85.69 96 SER A N 1
ATOM 723 C CA . SER A 1 96 ? -14.476 -0.526 -0.127 1.00 85.69 96 SER A CA 1
ATOM 724 C C . SER A 1 96 ? -15.120 0.257 1.025 1.00 85.69 96 SER A C 1
ATOM 726 O O . SER A 1 96 ? -15.486 1.424 0.878 1.00 85.69 96 SER A O 1
ATOM 728 N N . PHE A 1 97 ? -15.222 -0.371 2.201 1.00 85.25 97 PHE A N 1
ATOM 729 C CA . PHE A 1 97 ? -15.728 0.277 3.420 1.00 85.25 97 PHE A CA 1
ATOM 730 C C . PHE A 1 97 ? -14.956 1.564 3.749 1.00 85.25 97 PHE A C 1
ATOM 732 O O . PHE A 1 97 ? -15.562 2.590 4.049 1.00 85.25 97 PHE A O 1
ATOM 739 N N . TYR A 1 98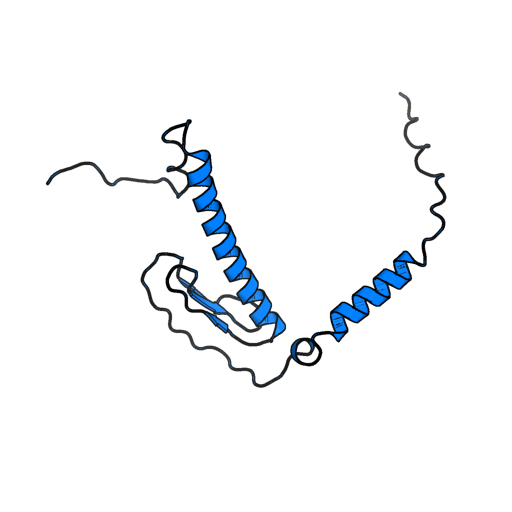 ? -13.627 1.525 3.608 1.00 85.31 98 TYR A N 1
ATOM 740 C CA . TYR A 1 98 ? -12.760 2.677 3.844 1.00 85.31 98 TYR A CA 1
ATOM 741 C C . TYR A 1 98 ? -12.997 3.804 2.830 1.00 85.31 98 TYR A C 1
ATOM 743 O O . TYR A 1 98 ? -13.061 4.969 3.208 1.00 85.31 98 TYR A O 1
ATOM 751 N N . SER A 1 99 ? -13.217 3.466 1.554 1.00 84.62 99 SER A N 1
ATOM 752 C CA . SER A 1 99 ? -13.559 4.459 0.530 1.00 84.62 99 SER A CA 1
ATOM 753 C C . SER A 1 99 ? -14.944 5.076 0.741 1.00 84.62 99 SER A C 1
ATOM 755 O O . SER A 1 99 ? -15.160 6.209 0.320 1.00 84.62 99 SER A O 1
ATOM 757 N N . ARG A 1 100 ? -15.886 4.345 1.351 1.00 87.62 100 ARG A N 1
ATOM 758 C CA . ARG A 1 100 ? -17.240 4.844 1.636 1.00 87.62 100 ARG A CA 1
ATOM 759 C C . ARG A 1 100 ? -17.280 5.742 2.873 1.00 87.62 100 ARG A C 1
ATOM 761 O O . ARG A 1 100 ? -18.052 6.693 2.901 1.00 87.62 100 ARG A O 1
ATOM 768 N N . TYR A 1 101 ? -16.448 5.452 3.873 1.00 89.94 101 TYR A N 1
ATOM 769 C CA . TYR A 1 101 ? -16.414 6.176 5.142 1.00 89.94 101 TYR A CA 1
ATOM 770 C C . TYR A 1 101 ? -14.975 6.487 5.592 1.00 89.94 101 TYR A C 1
ATOM 772 O O . TYR A 1 101 ? -14.479 5.878 6.545 1.00 89.94 101 TYR A O 1
ATOM 780 N N . PRO A 1 102 ? -14.297 7.456 4.952 1.00 83.56 102 PRO A N 1
ATOM 781 C CA . PRO A 1 102 ? -12.878 7.725 5.206 1.00 83.56 102 PRO A CA 1
ATOM 782 C C . PRO A 1 102 ? -12.602 8.221 6.634 1.00 83.56 102 PRO A C 1
ATOM 784 O O . PRO A 1 102 ? -11.546 7.949 7.201 1.00 83.56 102 PRO A O 1
ATOM 787 N N . THR A 1 103 ? -13.556 8.932 7.239 1.00 87.88 103 THR A N 1
ATOM 788 C CA . THR A 1 103 ? -13.395 9.577 8.549 1.00 87.88 103 THR A CA 1
ATOM 789 C C . THR A 1 103 ? -13.913 8.744 9.719 1.00 87.88 103 THR A C 1
ATOM 791 O O . THR A 1 103 ? -13.481 8.970 10.847 1.00 87.88 103 THR A O 1
ATOM 794 N N . LEU A 1 104 ? -14.787 7.755 9.491 1.00 90.00 104 LEU A N 1
ATOM 795 C CA . LEU A 1 104 ? -15.390 6.985 10.588 1.00 90.00 104 LEU A CA 1
ATOM 796 C C . LEU A 1 104 ? -14.343 6.177 11.361 1.00 90.00 104 LEU A C 1
ATOM 798 O O . LEU A 1 104 ? -14.305 6.233 12.585 1.00 90.00 104 LEU A O 1
ATOM 802 N N . PHE A 1 105 ? -13.458 5.463 10.663 1.00 88.38 105 PHE A N 1
ATOM 803 C CA . PHE A 1 105 ? -12.426 4.648 11.309 1.00 88.38 105 PHE A CA 1
ATOM 804 C C . PHE A 1 105 ? -11.465 5.456 12.211 1.00 88.38 105 PHE A C 1
ATOM 806 O O . PHE A 1 105 ? -11.332 5.102 13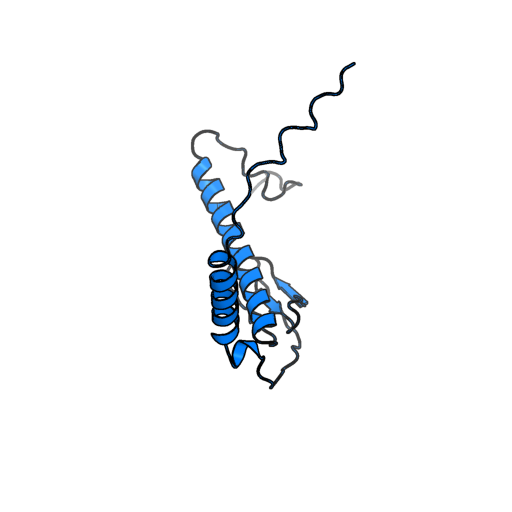.387 1.00 88.38 105 PHE A O 1
ATOM 813 N N . PRO A 1 106 ? -10.820 6.547 11.737 1.00 91.00 106 PRO A N 1
ATOM 814 C CA . PRO A 1 106 ? -9.911 7.320 12.583 1.00 91.00 106 PRO A CA 1
ATOM 815 C C . PRO A 1 106 ? -10.631 8.008 13.749 1.00 91.00 106 PRO A C 1
ATOM 817 O O . PRO A 1 106 ? -10.098 8.025 14.858 1.00 91.00 106 PRO A O 1
ATOM 820 N N . VAL A 1 107 ? -11.852 8.515 13.542 1.00 94.12 107 VAL A N 1
ATOM 821 C CA . VAL A 1 107 ? -12.635 9.156 14.612 1.00 94.12 107 VAL A CA 1
ATOM 822 C C . VAL A 1 107 ? -13.000 8.149 15.704 1.00 94.12 107 VAL A C 1
ATOM 824 O O . VAL A 1 107 ? -12.814 8.444 16.884 1.00 94.12 107 VAL A O 1
ATOM 827 N N . MET A 1 108 ? -13.430 6.936 15.343 1.00 94.25 108 MET A N 1
ATOM 828 C CA . MET A 1 108 ? -13.728 5.885 16.324 1.00 94.25 108 MET A CA 1
ATOM 829 C C . MET A 1 108 ? -12.493 5.495 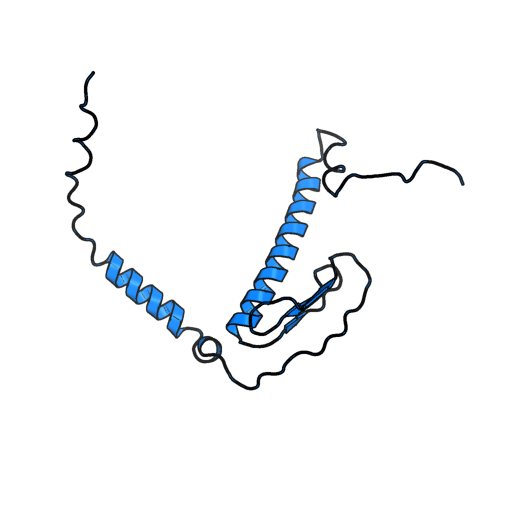17.145 1.00 94.25 108 MET A C 1
ATOM 831 O O . MET A 1 108 ? -12.584 5.355 18.364 1.00 94.25 108 MET A O 1
ATOM 835 N N . CYS A 1 109 ? -11.327 5.373 16.505 1.00 93.38 109 CYS A N 1
ATOM 836 C CA . CYS A 1 109 ? -10.077 5.064 17.201 1.00 93.38 109 CYS A CA 1
ATOM 837 C C . CYS A 1 109 ? -9.671 6.187 18.176 1.00 93.38 109 CYS A C 1
ATOM 839 O O . CYS A 1 109 ? -9.292 5.912 19.317 1.00 93.38 109 CYS A O 1
ATOM 841 N N . LEU A 1 110 ? -9.825 7.453 17.767 1.00 95.75 110 LEU A N 1
ATOM 842 C CA . LEU A 1 110 ? -9.579 8.606 18.637 1.00 95.75 110 LEU A CA 1
ATOM 843 C C . LEU A 1 110 ? -10.521 8.627 19.843 1.00 95.75 110 LEU A C 1
ATOM 845 O O . LEU A 1 110 ? -10.050 8.807 20.963 1.00 95.75 110 LEU A O 1
ATOM 849 N N . ILE A 1 111 ? -11.819 8.385 19.648 1.00 95.56 111 ILE A N 1
ATOM 850 C CA . ILE A 1 111 ? -12.793 8.327 20.750 1.00 95.56 111 ILE A CA 1
ATOM 851 C C . ILE A 1 111 ? -12.400 7.235 21.755 1.00 95.56 111 ILE A C 1
ATOM 853 O O . ILE A 1 111 ? -12.375 7.488 22.960 1.00 95.56 111 ILE A O 1
ATOM 857 N N . ILE A 1 112 ? -12.027 6.043 21.279 1.00 95.06 112 ILE A N 1
ATOM 858 C CA . ILE A 1 112 ? -11.592 4.934 22.142 1.00 95.06 112 ILE A CA 1
ATOM 859 C C . ILE A 1 112 ? -10.326 5.310 22.927 1.00 95.06 112 ILE A C 1
ATOM 861 O O . ILE A 1 112 ? -10.273 5.098 24.140 1.00 95.06 112 ILE A O 1
ATOM 865 N N . LEU A 1 113 ? -9.324 5.909 22.276 1.00 94.50 113 LEU A N 1
ATOM 866 C CA . LEU A 1 113 ? -8.099 6.364 22.943 1.00 94.50 113 LEU A CA 1
ATOM 867 C C . LEU A 1 113 ? -8.376 7.445 23.993 1.00 94.50 113 LEU A C 1
ATOM 869 O O . LEU A 1 113 ? -7.814 7.398 25.090 1.00 94.50 113 LEU A O 1
ATOM 873 N N . VAL A 1 114 ? -9.267 8.390 23.695 1.00 95.12 114 VAL A N 1
ATOM 874 C CA . VAL A 1 114 ? -9.711 9.405 24.655 1.00 95.12 114 VAL A CA 1
ATOM 875 C C . VAL A 1 114 ? -10.370 8.723 25.858 1.00 95.12 114 VAL A C 1
ATOM 877 O O . VAL A 1 114 ? -9.959 8.962 26.988 1.00 95.12 114 VAL A O 1
ATOM 880 N N . ILE A 1 115 ? -11.290 7.780 25.656 1.00 93.88 115 ILE A N 1
ATOM 881 C CA . ILE A 1 115 ? -11.940 7.055 26.763 1.00 93.88 115 ILE A CA 1
ATOM 882 C C . ILE A 1 115 ? -10.920 6.285 27.623 1.00 93.88 115 ILE A C 1
ATOM 884 O O . ILE A 1 115 ? -10.988 6.344 28.854 1.00 93.88 115 ILE A O 1
ATOM 888 N N . ILE A 1 116 ? -9.956 5.591 27.005 1.00 93.50 116 ILE A N 1
ATOM 889 C CA . ILE A 1 116 ? -8.903 4.841 27.715 1.00 93.50 116 ILE A CA 1
ATOM 890 C C . ILE A 1 116 ? -8.011 5.785 28.529 1.00 93.50 116 ILE A C 1
ATOM 892 O O . ILE A 1 116 ? -7.684 5.497 29.680 1.00 93.50 116 ILE A O 1
ATOM 896 N N . THR A 1 117 ? -7.614 6.918 27.951 1.00 88.06 117 THR A N 1
ATOM 897 C CA . THR A 1 117 ? -6.737 7.886 28.624 1.00 88.06 117 THR A CA 1
ATOM 898 C C . THR A 1 117 ? -7.452 8.678 29.713 1.00 88.06 117 THR A C 1
ATOM 900 O O . THR A 1 117 ? -6.806 9.038 30.695 1.00 88.06 117 THR A O 1
ATOM 903 N N . PHE A 1 118 ? -8.763 8.906 29.598 1.00 85.38 118 PHE A N 1
ATOM 904 C CA . PHE A 1 118 ? -9.587 9.474 30.669 1.00 85.38 118 PHE A CA 1
ATOM 905 C C . PHE A 1 118 ? -9.799 8.475 31.810 1.00 85.38 118 PHE A C 1
ATOM 907 O O . PHE A 1 118 ? -9.708 8.842 32.983 1.00 85.38 118 PHE A O 1
ATOM 914 N N . LYS A 1 119 ? -9.978 7.188 31.495 1.00 75.44 119 LYS A N 1
ATOM 915 C CA . LYS A 1 119 ? -9.923 6.100 32.475 1.00 75.44 119 LYS A CA 1
ATOM 916 C C . LYS A 1 119 ? -8.475 5.758 32.828 1.00 75.44 119 LYS A C 1
ATOM 918 O O . LYS A 1 119 ? -8.064 4.613 32.683 1.00 75.44 119 LYS A O 1
ATOM 923 N N . LYS A 1 120 ? -7.683 6.708 33.343 1.00 58.81 120 LYS A N 1
ATOM 924 C CA . LYS A 1 120 ? -6.444 6.326 34.042 1.00 58.81 120 LYS A CA 1
ATOM 925 C C . LYS A 1 120 ? -6.849 5.539 35.294 1.00 58.81 120 LYS A C 1
ATOM 927 O O . LYS A 1 120 ? -7.365 6.157 36.228 1.00 58.81 120 LYS A O 1
ATOM 932 N N . PRO A 1 121 ? -6.604 4.218 35.399 1.00 58.69 121 PRO A N 1
ATOM 933 C CA . PRO A 1 121 ? -6.555 3.619 36.721 1.00 58.69 121 PRO A CA 1
ATOM 934 C C . PRO A 1 121 ? -5.460 4.366 37.487 1.00 58.69 121 PRO A C 1
ATOM 936 O O . PRO A 1 121 ? -4.382 4.607 36.933 1.00 58.69 121 PRO A O 1
ATOM 939 N N . LYS A 1 122 ? -5.720 4.768 38.738 1.00 55.91 122 LYS A N 1
ATOM 940 C CA . LYS A 1 122 ? -4.659 5.244 39.636 1.00 55.91 122 LYS A CA 1
ATOM 941 C C . LYS A 1 122 ? -3.541 4.197 39.584 1.00 55.91 122 LYS A C 1
ATOM 943 O O . LYS A 1 122 ? -3.711 3.104 40.121 1.00 55.91 122 LYS A O 1
ATOM 948 N N . ARG A 1 123 ? -2.431 4.481 38.888 1.00 58.72 123 ARG A N 1
ATOM 949 C CA . ARG A 1 123 ? -1.259 3.598 38.862 1.00 58.72 123 ARG A CA 1
ATOM 950 C C . ARG A 1 123 ? -0.755 3.540 40.297 1.00 58.72 123 ARG A C 1
ATOM 952 O O . ARG A 1 123 ? -0.126 4.484 40.753 1.00 58.72 123 ARG A O 1
ATOM 959 N N . ASN A 1 124 ? -1.103 2.482 41.026 1.00 50.31 124 ASN A N 1
ATOM 960 C CA . ASN A 1 124 ? -0.645 2.273 42.391 1.00 50.31 124 ASN A CA 1
ATOM 961 C C . ASN A 1 124 ? 0.851 1.900 42.328 1.00 50.31 124 ASN A C 1
ATOM 963 O O . ASN A 1 124 ? 1.173 0.828 41.813 1.00 50.31 124 ASN A O 1
ATOM 967 N N . PRO A 1 125 ? 1.782 2.754 42.794 1.00 50.56 125 PRO A N 1
ATOM 968 C CA . PRO A 1 125 ? 3.216 2.620 42.510 1.00 50.56 125 PRO A CA 1
ATOM 969 C C . PRO A 1 125 ? 3.938 1.506 43.300 1.00 50.56 125 PRO A C 1
ATOM 971 O O . PRO A 1 125 ? 5.163 1.500 43.382 1.00 50.56 125 PRO A O 1
ATOM 974 N N . LYS A 1 126 ? 3.236 0.529 43.888 1.00 48.75 126 LYS A N 1
ATOM 975 C CA . LYS A 1 126 ? 3.835 -0.467 44.797 1.00 48.75 126 LYS A CA 1
ATOM 976 C C . LYS A 1 126 ? 3.838 -1.887 44.221 1.00 48.75 126 LYS A C 1
ATOM 978 O O . LYS A 1 126 ? 3.084 -2.723 44.706 1.00 48.75 126 LYS A O 1
ATOM 983 N N . LYS A 1 127 ? 4.685 -2.193 43.224 1.00 47.38 127 LYS A N 1
ATOM 984 C CA . LYS A 1 127 ? 5.040 -3.603 42.900 1.00 47.38 127 LYS A CA 1
ATOM 985 C C . LYS A 1 127 ? 6.298 -3.823 42.034 1.00 47.38 127 LYS A C 1
ATOM 987 O O . LYS A 1 127 ? 6.373 -4.823 41.335 1.00 47.38 127 LYS A O 1
ATOM 992 N N . GLN A 1 128 ? 7.305 -2.943 42.093 1.00 55.28 128 GLN A N 1
ATOM 993 C CA . GLN A 1 128 ? 8.592 -3.168 41.397 1.00 55.28 128 GLN A CA 1
ATOM 994 C C . GLN A 1 128 ? 9.826 -3.351 42.309 1.00 55.28 128 GLN A C 1
ATOM 996 O O . GLN A 1 128 ? 10.922 -3.551 41.801 1.00 55.28 128 GLN A O 1
ATOM 1001 N N . SER A 1 129 ? 9.697 -3.363 43.643 1.00 50.56 129 SER A N 1
ATOM 1002 C CA . SER A 1 129 ? 10.873 -3.398 44.543 1.00 50.56 129 SER A CA 1
ATOM 1003 C C . SER A 1 129 ? 11.184 -4.732 45.247 1.00 50.56 129 SER A C 1
ATOM 1005 O O . SER A 1 129 ? 12.073 -4.765 46.093 1.00 50.56 129 SER A O 1
ATOM 1007 N N . LYS A 1 130 ? 10.522 -5.855 44.929 1.00 47.72 130 LYS A N 1
ATOM 1008 C CA . LYS A 1 130 ? 10.756 -7.146 45.623 1.00 47.72 130 LYS A CA 1
ATOM 1009 C C . LYS A 1 130 ? 11.083 -8.322 44.688 1.00 47.72 130 LYS A C 1
ATOM 1011 O O . LYS A 1 130 ? 10.458 -9.366 44.784 1.00 47.72 130 LYS A O 1
ATOM 1016 N N . SER A 1 131 ? 12.072 -8.184 43.802 1.00 50.09 131 SER A N 1
ATOM 1017 C CA . SER A 1 131 ? 12.685 -9.360 43.141 1.00 50.09 131 SER A CA 1
ATOM 1018 C C . SER A 1 131 ? 14.175 -9.173 42.813 1.00 50.09 131 SER A C 1
ATOM 1020 O O . SER A 1 131 ? 14.666 -9.581 41.768 1.00 50.09 131 SER A O 1
ATOM 1022 N N . LYS A 1 132 ? 14.920 -8.507 43.704 1.00 53.12 132 LYS A N 1
ATOM 1023 C CA . LYS A 1 132 ? 16.392 -8.404 43.631 1.00 53.12 132 LYS A CA 1
ATOM 1024 C C . LYS A 1 132 ? 17.056 -8.797 44.954 1.00 53.12 132 LYS A C 1
ATOM 1026 O O . LYS A 1 132 ? 18.027 -8.189 45.389 1.00 53.12 132 LYS A O 1
ATOM 1031 N N . LYS A 1 133 ? 16.496 -9.799 45.643 1.00 53.59 133 LYS A N 1
ATOM 1032 C CA . LYS A 1 133 ? 17.082 -10.328 46.884 1.00 53.59 133 LYS A CA 1
ATOM 1033 C C . LYS A 1 133 ? 17.083 -11.857 46.915 1.00 53.59 133 LYS A C 1
ATOM 1035 O O . LYS A 1 133 ? 16.420 -12.473 47.735 1.00 53.59 133 LYS A O 1
ATOM 1040 N N . ILE A 1 134 ? 17.860 -12.434 46.009 1.00 56.97 134 ILE A N 1
ATOM 1041 C CA . ILE A 1 134 ? 18.471 -13.766 46.105 1.00 56.97 134 ILE A CA 1
ATOM 1042 C C . ILE A 1 134 ? 19.904 -13.472 45.630 1.00 56.97 134 ILE A C 1
ATOM 1044 O O . ILE A 1 134 ? 20.071 -13.147 44.465 1.00 56.97 134 ILE A O 1
ATOM 1048 N N . LYS A 1 135 ? 20.938 -13.236 46.448 1.00 50.47 135 LYS A N 1
ATOM 1049 C CA . LYS A 1 135 ? 21.479 -13.915 47.637 1.00 50.47 135 LYS A CA 1
ATOM 1050 C C . LYS A 1 135 ? 21.797 -15.389 47.379 1.00 50.47 135 LYS A C 1
ATOM 1052 O O . LYS A 1 135 ? 21.106 -16.256 47.903 1.00 50.47 135 LYS A O 1
ATOM 1057 N N . ARG A 1 136 ? 22.863 -15.639 46.621 1.00 51.44 136 ARG A N 1
ATOM 1058 C CA . ARG A 1 136 ? 24.113 -16.263 47.088 1.00 51.44 136 ARG A CA 1
ATOM 1059 C C . ARG A 1 136 ? 25.195 -16.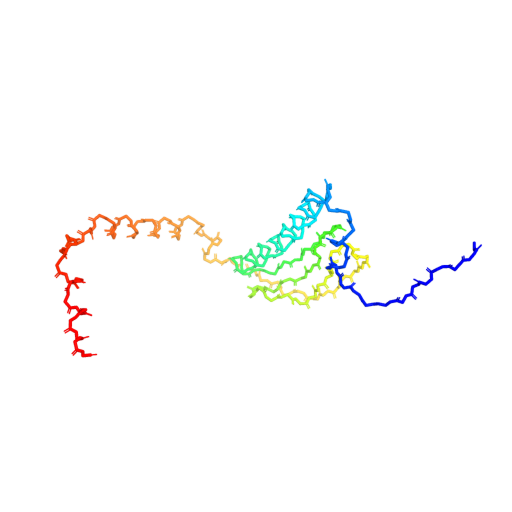076 46.036 1.00 51.44 136 ARG A C 1
ATOM 1061 O O . ARG A 1 136 ? 24.822 -16.060 44.846 1.00 51.44 136 ARG A O 1
#

Sequence (136 aa):
MPCAAWVSSGGPDALCMADPLLDYDGCWSAYKLKTSIIGMKNYTRLRSVEARKSVAKSSTTGFSFFTNPFGEVLEIIDPFTVGYSVGTVPLRQGLSFYSRYPTLFPVMCLIILVIITFKKPKRNPKKQSKSKKIKR

InterPro domains:
  IPR036526 Carbon-nitrogen hydrolase superfamily [SSF56317] (36-104)